Protein AF-A0A9E1W544-F1 (afdb_monomer_lite)

Structure (mmCIF, N/CA/C/O backbone):
data_AF-A0A9E1W544-F1
#
_entry.id   AF-A0A9E1W544-F1
#
loop_
_atom_site.group_PDB
_atom_site.id
_atom_site.type_symbol
_atom_site.label_atom_id
_atom_site.label_alt_id
_atom_site.label_comp_id
_atom_site.label_asym_id
_atom_site.label_entity_id
_atom_site.label_seq_id
_atom_site.pdbx_PDB_ins_code
_atom_site.Cartn_x
_atom_site.Cartn_y
_atom_site.Cartn_z
_atom_site.occupancy
_atom_site.B_iso_or_equiv
_atom_site.auth_seq_id
_atom_site.auth_comp_id
_atom_site.auth_asym_id
_atom_site.auth_atom_id
_atom_site.pdbx_PDB_model_num
ATOM 1 N N . HIS A 1 1 ? -1.564 6.384 18.910 1.00 62.88 1 HIS A N 1
ATOM 2 C CA . HIS A 1 1 ? -1.094 6.379 17.513 1.00 62.88 1 HIS A CA 1
ATOM 3 C C . HIS A 1 1 ? -0.803 4.952 17.108 1.00 62.88 1 HIS A C 1
ATOM 5 O O . HIS A 1 1 ? -0.026 4.297 17.796 1.00 62.88 1 HIS A O 1
ATOM 11 N N . PHE A 1 2 ? -1.446 4.474 16.045 1.00 80.88 2 PHE A N 1
ATOM 12 C CA . PHE A 1 2 ? -1.227 3.133 15.510 1.00 80.88 2 PHE A CA 1
ATOM 13 C C . PHE A 1 2 ? -0.432 3.236 14.212 1.00 80.88 2 PHE A C 1
ATOM 15 O O . PHE A 1 2 ? -0.791 4.001 13.316 1.00 80.88 2 PHE A O 1
ATOM 22 N N . GLY A 1 3 ? 0.674 2.495 14.155 1.00 91.50 3 GLY A N 1
ATOM 23 C CA . GLY A 1 3 ? 1.426 2.285 12.927 1.00 91.50 3 GLY A CA 1
ATOM 24 C C . GLY A 1 3 ? 0.893 1.057 12.198 1.00 91.50 3 GLY A C 1
ATOM 25 O O . GLY A 1 3 ? 0.619 0.045 12.843 1.00 91.50 3 GLY A O 1
ATOM 26 N N . VAL A 1 4 ? 0.772 1.137 10.876 1.00 94.38 4 VAL A N 1
ATOM 27 C CA . VAL A 1 4 ? 0.335 0.023 10.027 1.00 94.38 4 VAL A CA 1
ATOM 28 C C . VAL A 1 4 ? 1.421 -0.280 8.999 1.00 94.38 4 VAL A C 1
ATOM 30 O O . VAL A 1 4 ? 1.918 0.618 8.320 1.00 94.38 4 VAL A O 1
ATOM 33 N N . LEU A 1 5 ? 1.795 -1.554 8.888 1.00 94.88 5 LEU A N 1
ATOM 34 C CA . LEU A 1 5 ? 2.582 -2.045 7.760 1.00 94.88 5 LEU A CA 1
ATOM 35 C C . LEU A 1 5 ? 1.608 -2.414 6.644 1.00 94.88 5 LEU A C 1
ATOM 37 O O . LEU A 1 5 ? 0.740 -3.263 6.843 1.00 94.88 5 LEU A O 1
ATOM 41 N N . VAL A 1 6 ? 1.751 -1.770 5.491 1.00 95.38 6 VAL A N 1
ATOM 42 C CA . VAL A 1 6 ? 0.868 -1.945 4.337 1.00 95.38 6 VAL A CA 1
ATOM 43 C C . VAL A 1 6 ? 1.662 -2.617 3.229 1.00 95.38 6 VAL A C 1
ATOM 45 O O . VAL A 1 6 ? 2.520 -2.005 2.597 1.00 95.38 6 VAL A O 1
ATOM 48 N N . GLY A 1 7 ? 1.397 -3.907 3.033 1.00 96.12 7 GLY A N 1
ATOM 49 C CA . GLY A 1 7 ? 1.954 -4.669 1.923 1.00 96.12 7 GLY A CA 1
ATOM 50 C C . GLY A 1 7 ? 1.145 -4.441 0.651 1.00 96.12 7 GLY A C 1
ATOM 51 O O . GLY A 1 7 ? -0.086 -4.512 0.707 1.00 96.12 7 GLY A O 1
ATOM 52 N N . TYR A 1 8 ? 1.812 -4.216 -0.481 1.00 96.75 8 TYR A N 1
ATOM 53 C CA . TYR A 1 8 ? 1.150 -4.116 -1.783 1.00 96.75 8 TYR A CA 1
ATOM 54 C C . TYR A 1 8 ? 1.802 -4.980 -2.865 1.00 96.75 8 TYR A C 1
ATOM 56 O O . TYR A 1 8 ? 2.947 -5.408 -2.741 1.00 96.75 8 TYR A O 1
ATOM 64 N N . THR A 1 9 ? 1.047 -5.249 -3.927 1.00 95.75 9 THR A N 1
ATOM 65 C CA . THR A 1 9 ? 1.491 -5.990 -5.119 1.00 95.75 9 THR A CA 1
ATOM 66 C C . THR A 1 9 ? 1.345 -5.126 -6.367 1.00 95.75 9 THR A C 1
ATOM 68 O O . THR A 1 9 ? 0.530 -4.198 -6.395 1.00 95.75 9 THR A O 1
ATOM 71 N N . ASN A 1 10 ? 2.133 -5.413 -7.404 1.00 90.50 10 ASN A N 1
ATOM 72 C CA . ASN A 1 10 ? 2.028 -4.716 -8.682 1.00 90.50 10 ASN A CA 1
ATOM 73 C C . ASN A 1 10 ? 0.989 -5.411 -9.579 1.00 90.50 10 ASN A C 1
ATOM 75 O O . ASN A 1 10 ? 1.336 -6.180 -10.473 1.00 90.50 10 ASN A O 1
ATOM 79 N N . GLY A 1 11 ? -0.291 -5.174 -9.283 1.00 86.94 11 GLY A N 1
ATOM 80 C CA . GLY A 1 11 ? -1.425 -5.767 -9.987 1.00 86.94 11 GLY A CA 1
ATOM 81 C C . GLY A 1 11 ? -2.020 -6.970 -9.255 1.00 86.94 11 GLY A C 1
ATOM 82 O O . GLY A 1 11 ? -2.639 -6.819 -8.202 1.00 86.94 11 GLY A O 1
ATOM 83 N N . GLU A 1 12 ? -1.912 -8.160 -9.848 1.00 90.56 12 GLU A N 1
ATOM 84 C CA . GLU A 1 12 ? -2.527 -9.375 -9.305 1.00 90.56 12 GLU A CA 1
ATOM 85 C C . GLU A 1 12 ? -1.856 -9.807 -7.994 1.00 90.56 12 GLU A C 1
ATOM 87 O O . GLU A 1 12 ? -0.634 -9.833 -7.893 1.00 90.56 12 GLU A O 1
ATOM 92 N N . ILE A 1 13 ? -2.659 -10.174 -6.987 1.00 92.81 13 ILE A N 1
ATOM 93 C CA . ILE A 1 13 ? -2.156 -10.666 -5.699 1.00 92.81 13 ILE A CA 1
ATOM 94 C C . ILE A 1 13 ? -1.786 -12.150 -5.859 1.00 92.81 13 ILE A C 1
ATOM 96 O O . ILE A 1 13 ? -2.692 -12.962 -6.057 1.00 92.81 13 ILE A O 1
ATOM 100 N N . PRO A 1 14 ? -0.506 -12.549 -5.709 1.00 93.19 14 PRO A N 1
ATOM 101 C CA . PRO A 1 14 ? -0.101 -13.941 -5.875 1.00 93.19 14 PRO A CA 1
ATOM 102 C C . PRO A 1 14 ? -0.827 -14.906 -4.927 1.00 93.19 14 PRO A C 1
ATOM 104 O O . PRO A 1 14 ? -0.953 -14.628 -3.730 1.00 93.19 14 PRO A O 1
ATOM 107 N N . ASP A 1 15 ? -1.181 -16.099 -5.417 1.00 94.00 15 ASP A N 1
ATOM 108 C CA . ASP A 1 15 ? -1.907 -17.135 -4.658 1.00 94.00 15 ASP A CA 1
ATOM 109 C C . ASP A 1 15 ? -1.293 -17.428 -3.283 1.00 94.00 15 ASP A C 1
ATOM 111 O O . ASP A 1 15 ? -1.996 -17.581 -2.285 1.00 94.00 15 ASP A O 1
ATOM 115 N N . ARG A 1 16 ? 0.043 -17.443 -3.188 1.00 92.81 16 ARG A N 1
ATOM 116 C CA . ARG A 1 16 ? 0.751 -17.673 -1.916 1.00 92.81 16 ARG A CA 1
ATOM 117 C C . ARG A 1 16 ? 0.363 -16.663 -0.826 1.00 92.81 16 ARG A C 1
ATOM 119 O O . ARG A 1 16 ? 0.329 -17.017 0.352 1.00 92.81 16 ARG A O 1
ATOM 126 N N . LEU A 1 17 ? 0.089 -15.416 -1.208 1.00 92.75 17 LEU A N 1
ATOM 127 C CA . LEU A 1 17 ? -0.321 -14.350 -0.300 1.00 92.75 17 LEU A CA 1
ATOM 128 C C . LEU A 1 17 ? -1.805 -14.459 0.050 1.00 92.75 17 LEU A C 1
ATOM 130 O O . LEU A 1 17 ? -2.167 -14.270 1.212 1.00 92.75 17 LEU A O 1
ATOM 134 N N . VAL A 1 18 ? -2.641 -14.843 -0.918 1.00 92.81 18 VAL A N 1
ATOM 135 C CA . VAL A 1 18 ? -4.059 -15.154 -0.695 1.00 92.81 18 VAL A CA 1
ATOM 136 C C . VAL A 1 18 ? -4.204 -16.265 0.343 1.00 92.81 18 VAL A C 1
ATOM 138 O O . VAL A 1 18 ? -4.907 -16.106 1.341 1.00 92.81 18 VAL A O 1
ATOM 141 N N . GLU A 1 19 ? -3.472 -17.363 0.175 1.00 93.38 19 GLU A N 1
ATOM 142 C CA . GLU A 1 19 ? -3.500 -18.492 1.105 1.00 93.38 19 GLU A CA 1
ATOM 143 C C . GLU A 1 19 ? -2.964 -18.117 2.495 1.00 93.38 19 GLU A C 1
ATOM 145 O O . GLU A 1 19 ? -3.470 -18.577 3.521 1.00 93.38 19 GLU A O 1
ATOM 150 N N . PHE A 1 20 ? -1.969 -17.232 2.568 1.00 90.88 20 PHE A N 1
ATOM 151 C CA . PHE A 1 20 ? -1.464 -16.704 3.836 1.00 90.88 20 PHE A CA 1
ATOM 152 C C . PHE A 1 20 ? -2.468 -15.793 4.559 1.00 90.88 20 PHE A C 1
ATOM 154 O O . PHE A 1 20 ? -2.539 -15.825 5.794 1.00 90.88 20 PHE A O 1
ATOM 161 N N . ALA A 1 21 ? -3.237 -14.993 3.818 1.00 91.69 21 ALA A N 1
ATOM 162 C CA . ALA A 1 21 ? -4.288 -14.144 4.369 1.00 91.69 21 ALA A CA 1
ATOM 163 C C . ALA A 1 21 ? -5.464 -14.986 4.889 1.00 91.69 21 ALA A C 1
ATOM 165 O O . ALA A 1 21 ? -5.855 -14.837 6.049 1.00 91.69 21 ALA A O 1
ATOM 166 N N . LYS A 1 22 ? -5.934 -15.959 4.098 1.00 92.25 22 LYS A N 1
ATOM 167 C CA . LYS A 1 22 ? -7.018 -16.879 4.485 1.00 92.25 22 LYS A CA 1
ATOM 168 C C . LYS A 1 22 ? -6.704 -17.689 5.741 1.00 92.25 22 LYS A C 1
ATOM 170 O O . LYS A 1 22 ? -7.585 -17.909 6.564 1.00 92.25 22 LYS A O 1
ATOM 175 N N . LYS A 1 23 ? -5.441 -18.090 5.943 1.00 93.81 23 LYS A N 1
ATOM 176 C CA . LYS A 1 23 ? -5.002 -18.765 7.182 1.00 93.81 23 LYS A CA 1
ATOM 177 C C . LYS A 1 23 ? -5.210 -17.922 8.444 1.00 93.81 23 LYS A C 1
ATOM 179 O O . LYS A 1 23 ? -5.296 -18.489 9.528 1.00 93.81 23 LYS A O 1
ATOM 184 N N . ARG A 1 24 ? -5.239 -16.591 8.325 1.00 90.50 24 ARG A N 1
ATOM 185 C CA . ARG A 1 24 ? -5.480 -15.675 9.452 1.00 90.50 24 ARG A CA 1
ATOM 186 C C . ARG A 1 24 ? -6.954 -15.367 9.637 1.00 90.50 24 ARG A C 1
ATOM 188 O O . ARG A 1 24 ? -7.413 -15.308 10.771 1.00 90.50 24 ARG A O 1
ATOM 195 N N . ASN A 1 25 ? -7.662 -15.124 8.540 1.00 93.31 25 ASN A N 1
ATOM 196 C CA . ASN A 1 25 ? -9.093 -14.873 8.547 1.00 93.31 25 ASN A CA 1
ATOM 197 C C . ASN A 1 25 ? -9.687 -15.320 7.198 1.00 93.31 25 ASN A C 1
ATOM 199 O O . ASN A 1 25 ? -9.487 -14.620 6.205 1.00 93.31 25 ASN A O 1
ATOM 203 N N . PRO A 1 26 ? -10.370 -16.475 7.139 1.00 92.25 26 PRO A N 1
ATOM 204 C CA . PRO A 1 26 ? -10.870 -17.036 5.885 1.00 92.25 26 PRO A CA 1
ATOM 205 C C . PRO A 1 26 ? -12.067 -16.271 5.306 1.00 92.25 26 PRO A C 1
ATOM 207 O O . PRO A 1 26 ? -12.290 -16.348 4.102 1.00 92.25 26 PRO A O 1
ATOM 210 N N . ASP A 1 27 ? -12.804 -15.529 6.138 1.00 93.75 27 ASP A N 1
ATOM 211 C CA . ASP A 1 27 ? -14.030 -14.827 5.739 1.00 93.75 27 ASP A CA 1
ATOM 212 C C . ASP A 1 27 ? -13.766 -13.393 5.252 1.00 93.75 27 ASP A C 1
ATOM 214 O O . ASP A 1 27 ? -14.676 -12.716 4.775 1.00 93.75 27 ASP A O 1
ATOM 218 N N . ARG A 1 28 ? -12.526 -12.903 5.386 1.00 90.12 28 ARG A N 1
ATOM 219 C CA . ARG A 1 28 ? -12.135 -11.548 4.978 1.00 90.12 28 ARG A CA 1
ATOM 220 C C . ARG A 1 28 ? -11.629 -11.537 3.538 1.00 90.12 28 ARG A C 1
ATOM 222 O O . ARG A 1 28 ? -10.841 -12.403 3.157 1.00 90.12 28 ARG A O 1
ATOM 229 N N . ASP A 1 29 ? -12.016 -10.522 2.762 1.00 89.00 29 ASP A N 1
ATOM 230 C CA . ASP A 1 29 ? -11.432 -10.313 1.436 1.00 89.00 29 ASP A CA 1
ATOM 231 C C . ASP A 1 29 ? -9.933 -10.011 1.583 1.00 89.00 29 ASP A C 1
ATOM 233 O O . ASP A 1 29 ? -9.512 -9.170 2.380 1.00 89.00 29 ASP A O 1
ATOM 237 N N . VAL A 1 30 ? -9.100 -10.702 0.803 1.00 89.62 30 VAL A N 1
ATOM 238 C CA . VAL A 1 30 ? -7.650 -10.478 0.783 1.00 89.62 30 VAL A CA 1
ATOM 239 C C . VAL A 1 30 ? -7.305 -9.029 0.432 1.00 89.62 30 VAL A C 1
ATOM 241 O O . VAL A 1 30 ? -6.333 -8.495 0.968 1.00 89.62 30 VAL A O 1
ATOM 244 N N . ARG A 1 31 ? -8.124 -8.373 -0.401 1.00 86.50 31 ARG A N 1
ATOM 245 C CA . ARG A 1 31 ? -7.942 -6.977 -0.829 1.00 86.50 31 ARG A CA 1
ATOM 246 C C . ARG A 1 31 ? -8.134 -5.970 0.306 1.00 86.50 31 ARG A C 1
ATOM 248 O O . ARG A 1 31 ? -7.656 -4.844 0.203 1.00 86.50 31 ARG A O 1
ATOM 255 N N . ASP A 1 32 ? -8.751 -6.385 1.412 1.00 86.06 32 ASP A N 1
ATOM 256 C CA . ASP A 1 32 ? -8.862 -5.563 2.620 1.00 86.06 32 ASP A CA 1
ATOM 257 C C . ASP A 1 32 ? -7.582 -5.574 3.462 1.00 86.06 32 ASP A C 1
ATOM 259 O O . ASP A 1 32 ? -7.492 -4.837 4.445 1.00 86.06 32 ASP A O 1
ATOM 263 N N . VAL A 1 33 ? -6.630 -6.461 3.156 1.00 86.81 33 VAL A N 1
ATOM 264 C CA . VAL A 1 33 ? -5.406 -6.681 3.945 1.00 86.81 33 VAL A CA 1
ATOM 265 C C . VAL A 1 33 ? -4.150 -6.439 3.111 1.00 86.81 33 VAL A C 1
ATOM 267 O O . VAL A 1 33 ? -3.165 -5.913 3.626 1.00 86.81 33 VAL A O 1
ATOM 270 N N . ILE A 1 34 ? -4.185 -6.826 1.836 1.00 93.19 34 ILE A N 1
ATOM 271 C CA . ILE A 1 34 ? -3.102 -6.670 0.867 1.00 93.19 34 ILE A CA 1
ATOM 272 C C . ILE A 1 34 ? -3.574 -5.702 -0.210 1.00 93.19 34 ILE A C 1
ATOM 274 O O . ILE A 1 34 ? -4.557 -5.966 -0.901 1.00 93.19 34 ILE A O 1
ATOM 278 N N . ALA A 1 35 ? -2.860 -4.590 -0.349 1.00 95.50 35 ALA A N 1
ATOM 279 C CA . ALA A 1 35 ? -3.148 -3.604 -1.374 1.00 95.50 35 ALA A CA 1
ATOM 280 C C . ALA A 1 35 ? -2.622 -4.053 -2.751 1.00 95.50 35 ALA A C 1
ATOM 282 O O . ALA A 1 35 ? -1.736 -4.904 -2.879 1.00 95.50 35 ALA A O 1
ATOM 283 N N . THR A 1 36 ? -3.146 -3.434 -3.795 1.00 94.88 36 THR A N 1
ATOM 284 C CA . THR A 1 36 ? -2.522 -3.382 -5.116 1.00 94.88 36 THR A CA 1
ATOM 285 C C . THR A 1 36 ? -1.992 -1.971 -5.339 1.00 94.88 36 THR A C 1
ATOM 287 O O . THR A 1 36 ? -2.384 -1.027 -4.646 1.00 94.88 36 THR A O 1
ATOM 290 N N . ARG A 1 37 ? -1.098 -1.801 -6.312 1.00 93.12 37 ARG A N 1
ATOM 291 C CA . ARG A 1 37 ? -0.574 -0.484 -6.697 1.00 93.12 37 ARG A CA 1
ATOM 292 C C . ARG A 1 37 ? -1.692 0.523 -7.006 1.00 93.12 37 ARG A C 1
ATOM 294 O O . ARG A 1 37 ? -1.572 1.710 -6.710 1.00 93.12 37 ARG A O 1
ATOM 301 N N . GLU A 1 38 ? -2.789 0.057 -7.586 1.00 91.50 38 GLU A N 1
ATOM 302 C CA . GLU A 1 38 ? -3.923 0.880 -8.001 1.00 91.50 38 GLU A CA 1
ATOM 303 C C . GLU A 1 38 ? -4.781 1.335 -6.819 1.00 91.50 38 GLU A C 1
ATOM 305 O O . GLU A 1 38 ? -5.284 2.454 -6.843 1.00 91.50 38 GLU A O 1
ATOM 310 N N . ASN A 1 39 ? -4.939 0.501 -5.786 1.00 93.25 39 ASN A N 1
ATOM 311 C CA . ASN A 1 39 ? -5.834 0.787 -4.660 1.00 93.25 39 ASN A CA 1
ATOM 312 C C . ASN A 1 39 ? -5.111 1.259 -3.386 1.00 93.25 39 ASN A C 1
ATOM 314 O O . ASN A 1 39 ? -5.744 1.393 -2.336 1.00 93.25 39 ASN A O 1
ATOM 318 N N . LEU A 1 40 ? -3.796 1.484 -3.458 1.00 95.19 40 LEU A N 1
ATOM 319 C CA . LEU A 1 40 ? -2.967 1.795 -2.297 1.00 95.19 40 LEU A CA 1
ATOM 320 C C . LEU A 1 40 ? -3.452 3.048 -1.549 1.00 95.19 40 LEU A C 1
ATOM 322 O O . LEU A 1 40 ? -3.586 2.993 -0.330 1.00 95.19 40 LEU A O 1
ATOM 326 N N . ALA A 1 41 ? -3.762 4.136 -2.263 1.00 95.81 41 ALA A N 1
ATOM 327 C CA . ALA A 1 41 ? -4.262 5.377 -1.662 1.00 95.81 41 ALA A CA 1
ATOM 328 C C . ALA A 1 41 ? -5.574 5.152 -0.890 1.00 95.81 41 ALA A C 1
ATOM 330 O O . ALA A 1 41 ? -5.635 5.432 0.305 1.00 95.81 41 ALA A O 1
ATOM 331 N N . GLU A 1 42 ? -6.563 4.519 -1.530 1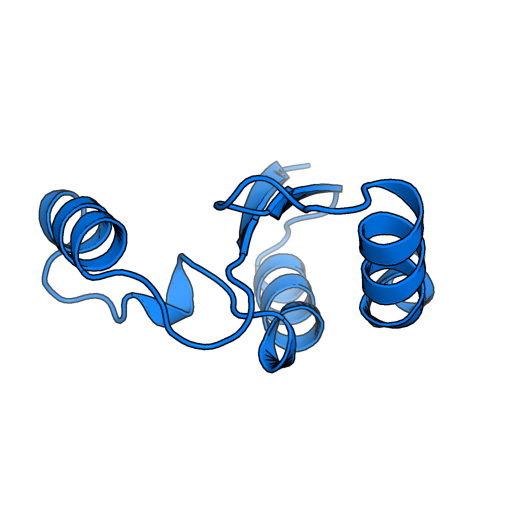.00 94.94 42 GLU A N 1
ATOM 332 C CA . GLU A 1 42 ? -7.851 4.163 -0.914 1.00 94.94 42 GLU A CA 1
ATOM 333 C C . GLU A 1 42 ? -7.653 3.328 0.363 1.00 94.94 42 GLU A C 1
ATOM 335 O O . GLU A 1 42 ? -8.340 3.510 1.368 1.00 94.94 42 GLU A O 1
ATOM 340 N N . ARG A 1 43 ? -6.674 2.412 0.360 1.00 94.12 43 ARG A N 1
ATOM 341 C CA . ARG A 1 43 ? -6.388 1.565 1.525 1.00 94.12 43 ARG A CA 1
ATOM 342 C C . ARG A 1 43 ? -5.782 2.356 2.684 1.00 94.12 43 ARG A C 1
ATOM 344 O O . ARG A 1 43 ? -6.117 2.087 3.836 1.00 94.12 43 ARG A O 1
ATOM 351 N N . LEU A 1 44 ? -4.904 3.319 2.402 1.00 95.50 44 LEU A N 1
ATOM 352 C CA . LEU A 1 44 ? -4.328 4.205 3.418 1.00 95.50 44 LEU A CA 1
ATOM 353 C C . LEU A 1 44 ? -5.385 5.132 4.024 1.00 95.50 44 LEU A C 1
ATOM 355 O O . LEU A 1 44 ? -5.408 5.315 5.244 1.00 95.50 44 LEU A O 1
ATOM 359 N N . GLU A 1 45 ? -6.290 5.660 3.203 1.00 95.50 45 GLU A N 1
ATOM 360 C CA . GLU A 1 45 ? -7.424 6.464 3.663 1.00 95.50 45 GLU A CA 1
ATOM 361 C C . GLU A 1 45 ? -8.334 5.643 4.584 1.00 95.50 45 GLU A C 1
ATOM 363 O O . GLU A 1 45 ? -8.564 6.048 5.722 1.00 95.50 45 GLU A O 1
ATOM 368 N N . ALA A 1 46 ? -8.728 4.431 4.176 1.00 93.94 46 ALA A N 1
ATOM 369 C CA . ALA A 1 46 ? -9.539 3.532 5.000 1.00 93.94 46 ALA A CA 1
ATOM 370 C C . ALA A 1 46 ? -8.875 3.193 6.351 1.00 93.94 46 ALA A C 1
ATOM 372 O O . ALA A 1 46 ? -9.542 3.102 7.384 1.00 93.94 46 ALA A O 1
ATOM 373 N N . TYR A 1 47 ? -7.547 3.033 6.389 1.00 93.88 47 TYR A N 1
ATOM 374 C CA . TYR A 1 47 ? -6.834 2.866 7.658 1.00 93.88 47 TYR A CA 1
ATOM 375 C C . TYR A 1 47 ? -6.833 4.143 8.507 1.00 93.88 47 TYR A C 1
ATOM 377 O O . TYR A 1 47 ? -6.910 4.070 9.737 1.00 93.88 47 TYR A O 1
ATOM 385 N N . THR A 1 48 ? -6.749 5.308 7.871 1.00 94.31 48 THR A N 1
ATOM 386 C CA . THR A 1 48 ? -6.793 6.607 8.551 1.00 94.31 48 THR A CA 1
ATOM 387 C C . THR A 1 48 ? -8.165 6.851 9.183 1.00 94.31 48 THR A C 1
ATOM 389 O O . THR A 1 48 ? -8.233 7.296 10.330 1.00 94.31 48 THR A O 1
ATOM 392 N N . GLU A 1 49 ? -9.251 6.459 8.511 1.00 94.38 49 GLU A N 1
ATOM 393 C CA . GLU A 1 49 ? -10.624 6.532 9.037 1.00 94.38 49 GLU A CA 1
ATOM 394 C C . GLU A 1 49 ? -10.806 5.758 10.353 1.00 94.38 49 GLU A C 1
ATOM 396 O O . GLU A 1 49 ? -11.584 6.167 11.216 1.00 94.38 49 GLU A O 1
ATOM 401 N N . VAL A 1 50 ? -10.051 4.671 10.552 1.00 93.88 50 VAL A N 1
ATOM 402 C CA . VAL A 1 50 ? -10.064 3.876 11.794 1.00 93.88 50 VAL A CA 1
ATOM 403 C C . VAL A 1 50 ? -8.954 4.261 12.784 1.00 93.88 50 VAL A C 1
ATOM 405 O O . VAL A 1 50 ? -8.747 3.578 13.790 1.00 93.88 50 VAL A O 1
ATOM 408 N N . GLY A 1 51 ? -8.250 5.372 12.541 1.00 94.25 51 GLY A N 1
ATOM 409 C CA . GLY A 1 51 ? -7.301 5.982 13.477 1.00 94.25 51 GLY A CA 1
ATOM 410 C C . GLY A 1 51 ? -5.836 5.560 13.316 1.00 94.25 51 GLY A C 1
ATOM 411 O O . GLY A 1 51 ? -5.030 5.810 14.224 1.00 94.25 51 GLY A O 1
ATOM 412 N N . ALA A 1 52 ? -5.461 4.928 12.197 1.00 94.69 52 ALA A N 1
ATOM 413 C CA . ALA A 1 52 ? -4.052 4.799 11.833 1.00 94.69 52 ALA A CA 1
ATOM 414 C C . ALA A 1 52 ? -3.475 6.175 11.481 1.00 94.69 52 ALA A C 1
ATOM 416 O O . ALA A 1 52 ? -4.149 7.020 10.904 1.00 94.69 52 ALA A O 1
ATOM 417 N N . SER A 1 53 ? -2.221 6.413 11.857 1.00 93.75 53 SER A N 1
ATOM 418 C CA . SER A 1 53 ? -1.588 7.728 11.676 1.00 93.75 53 SER A CA 1
ATOM 419 C C . SER A 1 53 ? -0.125 7.641 11.245 1.00 93.75 53 SER A C 1
ATOM 421 O O . SER A 1 53 ? 0.592 8.637 11.271 1.00 93.75 53 SER A O 1
ATOM 423 N N . LYS A 1 54 ? 0.361 6.434 10.939 1.00 94.25 54 LYS A N 1
ATOM 424 C CA . LYS A 1 54 ? 1.715 6.183 10.446 1.00 94.25 54 LYS A CA 1
ATOM 425 C C . LYS A 1 54 ? 1.721 4.913 9.611 1.00 94.25 54 LYS A C 1
ATOM 427 O O . LYS A 1 54 ? 1.236 3.878 10.068 1.00 94.25 54 LYS A O 1
ATOM 432 N N . PHE A 1 55 ? 2.344 4.977 8.443 1.00 95.62 55 PHE A N 1
ATOM 433 C CA . PHE A 1 55 ? 2.381 3.866 7.504 1.00 95.62 55 PHE A CA 1
ATOM 434 C C . PHE A 1 55 ? 3.814 3.487 7.149 1.00 95.62 55 PHE A C 1
ATOM 436 O O . PHE A 1 55 ? 4.692 4.339 7.040 1.00 95.62 55 PHE A O 1
ATOM 443 N N . VAL A 1 56 ? 4.045 2.187 6.993 1.00 96.00 56 VAL A N 1
ATOM 444 C CA . VAL A 1 56 ? 5.235 1.646 6.335 1.00 96.00 56 VAL A CA 1
ATOM 445 C C . VAL A 1 56 ? 4.733 0.855 5.141 1.00 96.00 56 VAL A C 1
ATOM 447 O O . VAL A 1 56 ? 4.107 -0.190 5.312 1.00 96.00 56 VAL A O 1
ATOM 450 N N . ILE A 1 57 ? 4.957 1.394 3.949 1.00 96.12 57 ILE A N 1
ATOM 451 C CA . ILE A 1 57 ? 4.471 0.834 2.690 1.00 96.12 57 ILE A CA 1
ATOM 452 C C . ILE A 1 57 ? 5.573 -0.051 2.111 1.00 96.12 57 ILE A C 1
ATOM 454 O O . ILE A 1 57 ? 6.714 0.393 1.990 1.00 96.12 57 ILE A O 1
ATOM 458 N N . VAL A 1 58 ? 5.252 -1.308 1.800 1.00 95.88 58 VAL A N 1
ATOM 459 C CA . VAL A 1 58 ? 6.244 -2.312 1.388 1.00 95.88 58 VAL A CA 1
ATOM 460 C C . VAL A 1 58 ? 5.737 -3.094 0.173 1.00 95.88 58 VAL A C 1
ATOM 462 O O . VAL A 1 58 ? 4.662 -3.696 0.264 1.00 95.88 58 VAL A O 1
ATOM 465 N N . PRO A 1 59 ? 6.485 -3.142 -0.944 1.00 96.06 59 PRO A N 1
ATOM 466 C CA . PRO A 1 59 ? 6.156 -4.049 -2.034 1.00 96.06 59 PRO A CA 1
ATOM 467 C C . PRO A 1 59 ? 6.377 -5.500 -1.573 1.00 96.06 59 PRO A C 1
ATOM 469 O O . PRO A 1 59 ? 7.385 -5.829 -0.949 1.00 96.06 59 PRO A O 1
ATOM 472 N N . LEU A 1 60 ? 5.415 -6.383 -1.842 1.00 95.38 60 LEU A N 1
ATOM 473 C CA . LEU A 1 60 ? 5.467 -7.803 -1.454 1.00 95.38 60 LEU A CA 1
ATOM 474 C C . LEU A 1 60 ? 6.245 -8.674 -2.4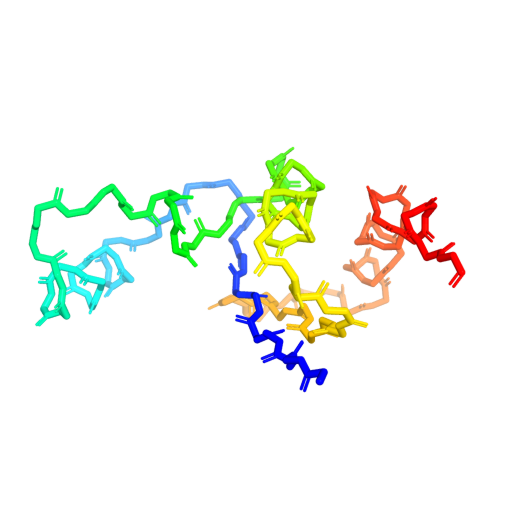55 1.00 95.38 60 LEU A C 1
ATOM 476 O O . LEU A 1 60 ? 6.397 -9.884 -2.254 1.00 95.38 60 LEU A O 1
ATOM 480 N N . GLU A 1 61 ? 6.745 -8.051 -3.516 1.00 92.88 61 GLU A N 1
ATOM 481 C CA . GLU A 1 61 ? 7.648 -8.609 -4.513 1.00 92.88 61 GLU A CA 1
ATOM 482 C C . GLU A 1 61 ? 8.829 -7.654 -4.687 1.00 92.88 61 GLU A C 1
ATOM 484 O O . GLU A 1 61 ? 8.659 -6.442 -4.583 1.00 92.88 61 GLU A O 1
ATOM 489 N N . GLU A 1 62 ? 10.024 -8.198 -4.921 1.00 93.81 62 GLU A N 1
ATOM 490 C CA . GLU A 1 62 ? 11.237 -7.392 -5.084 1.00 93.81 62 GLU A CA 1
ATOM 491 C C . GLU A 1 62 ? 11.132 -6.538 -6.361 1.00 93.81 62 GLU A C 1
ATOM 493 O O . GLU A 1 62 ? 11.010 -7.105 -7.455 1.00 93.81 62 GLU A O 1
ATOM 498 N N . PRO A 1 63 ? 11.195 -5.198 -6.264 1.00 95.06 63 PRO A N 1
ATOM 499 C CA . PRO A 1 63 ? 11.210 -4.335 -7.435 1.00 95.06 63 PRO A CA 1
ATOM 500 C C . PRO A 1 63 ? 12.482 -4.536 -8.263 1.00 95.06 63 PRO A C 1
ATOM 502 O O . PRO A 1 63 ? 13.581 -4.666 -7.727 1.00 95.06 63 PRO A O 1
ATOM 505 N N . ALA A 1 64 ? 12.356 -4.488 -9.590 1.00 96.31 64 ALA A N 1
ATOM 506 C CA . ALA A 1 64 ? 13.518 -4.514 -10.482 1.00 96.31 64 ALA A CA 1
ATOM 507 C C . ALA A 1 64 ? 14.346 -3.213 -10.413 1.00 96.31 64 ALA A C 1
ATOM 509 O O . ALA A 1 64 ? 15.556 -3.237 -10.631 1.00 96.31 64 ALA A O 1
ATOM 510 N N . ASP A 1 65 ? 13.690 -2.089 -10.105 1.00 97.69 65 ASP A N 1
ATOM 511 C CA . ASP A 1 65 ? 14.301 -0.780 -9.875 1.00 97.69 65 ASP A CA 1
ATOM 512 C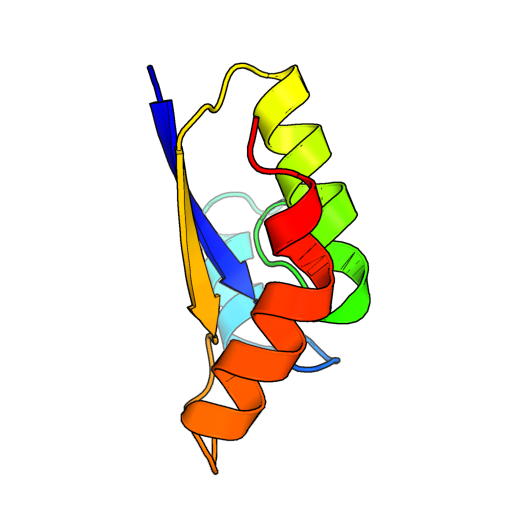 C . ASP A 1 65 ? 13.633 -0.115 -8.664 1.00 97.69 65 ASP A C 1
ATOM 514 O O . ASP A 1 65 ? 12.488 0.336 -8.721 1.00 97.69 65 ASP A O 1
ATOM 518 N N . TRP A 1 66 ? 14.371 -0.048 -7.558 1.00 97.06 66 TRP A N 1
ATOM 519 C CA . TRP A 1 66 ? 13.898 0.553 -6.314 1.00 97.06 66 TRP A CA 1
ATOM 520 C C . TRP A 1 66 ? 13.617 2.047 -6.423 1.00 97.06 66 TRP A C 1
ATOM 522 O O . TRP A 1 66 ? 12.726 2.548 -5.741 1.00 97.06 66 TRP A O 1
ATOM 532 N N . LYS A 1 67 ? 14.369 2.778 -7.248 1.00 98.0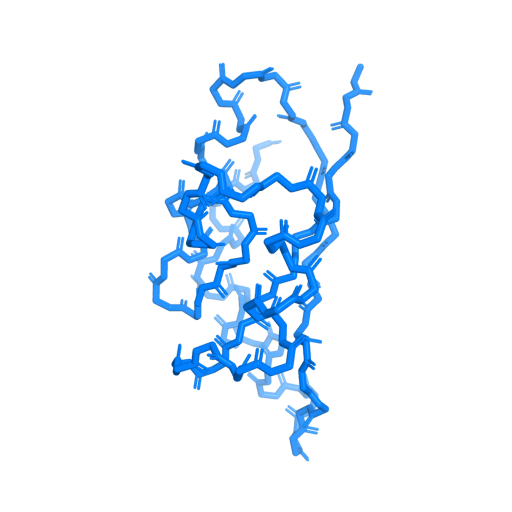0 67 LYS A N 1
ATOM 533 C CA . LYS A 1 67 ? 14.168 4.218 -7.384 1.00 98.00 67 LYS A CA 1
ATOM 534 C C . LYS A 1 67 ? 12.842 4.488 -8.090 1.00 98.00 67 LYS A C 1
ATOM 536 O O . LYS A 1 67 ? 12.040 5.257 -7.570 1.00 98.00 67 LYS A O 1
ATOM 541 N N . ALA A 1 68 ? 12.606 3.813 -9.214 1.00 97.62 68 ALA A N 1
ATOM 542 C CA . ALA A 1 68 ? 11.354 3.932 -9.954 1.00 97.62 68 ALA A CA 1
ATOM 543 C C . ALA A 1 68 ? 10.145 3.509 -9.098 1.00 97.62 68 ALA A C 1
ATOM 545 O O . ALA A 1 68 ? 9.105 4.162 -9.132 1.00 97.62 68 ALA A O 1
ATOM 546 N N . GLU A 1 69 ? 10.295 2.457 -8.283 1.00 96.88 69 GLU A N 1
ATOM 547 C CA . GLU A 1 69 ? 9.235 2.005 -7.376 1.00 96.88 69 GLU A CA 1
ATOM 548 C C . GLU A 1 69 ? 8.877 3.051 -6.315 1.00 96.88 69 GLU A C 1
ATOM 550 O O . GLU A 1 69 ? 7.699 3.302 -6.048 1.00 96.88 69 GLU A O 1
ATOM 555 N N . LEU A 1 70 ? 9.890 3.675 -5.710 1.00 96.25 70 LEU A N 1
ATOM 556 C CA . LEU A 1 70 ? 9.695 4.714 -4.702 1.00 96.25 70 LEU A CA 1
ATOM 557 C C . LEU A 1 70 ? 9.093 5.987 -5.303 1.00 96.25 70 LEU A C 1
ATOM 559 O O . LEU A 1 70 ? 8.228 6.586 -4.668 1.00 96.25 70 LEU A O 1
ATOM 563 N N . GLU A 1 71 ? 9.518 6.384 -6.506 1.00 97.31 71 GLU A N 1
ATOM 564 C CA . GLU A 1 71 ? 8.962 7.540 -7.221 1.00 97.31 71 GLU A CA 1
ATOM 565 C C . GLU A 1 71 ? 7.469 7.333 -7.535 1.00 97.31 71 GLU A C 1
ATOM 567 O O . GLU A 1 71 ? 6.653 8.161 -7.133 1.00 97.31 71 GLU A O 1
ATOM 572 N N . ASP A 1 72 ? 7.082 6.196 -8.127 1.00 96.12 72 ASP A N 1
ATOM 573 C CA . ASP A 1 72 ? 5.666 5.891 -8.405 1.00 96.12 72 ASP A CA 1
ATOM 574 C C . ASP A 1 72 ? 4.836 5.760 -7.116 1.00 96.12 72 ASP A C 1
ATOM 576 O O . ASP A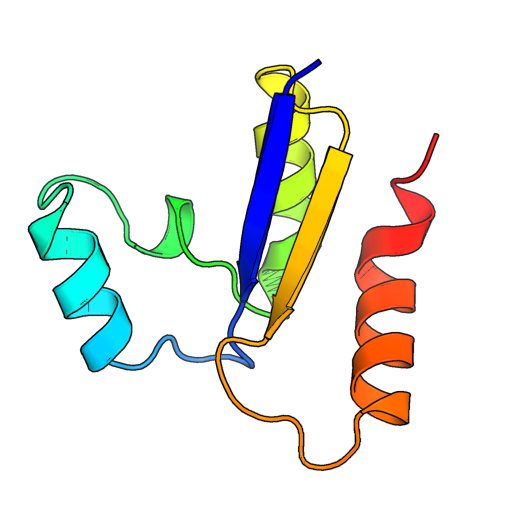 1 72 ? 3.719 6.275 -7.038 1.00 96.12 72 ASP A O 1
ATOM 580 N N . THR A 1 73 ? 5.381 5.131 -6.067 1.00 96.56 73 THR A N 1
ATOM 581 C CA . THR A 1 73 ? 4.687 5.051 -4.771 1.00 96.56 73 THR A CA 1
ATOM 582 C C . THR A 1 73 ? 4.451 6.449 -4.199 1.00 96.56 73 THR A C 1
ATOM 584 O O . THR A 1 73 ? 3.344 6.748 -3.754 1.00 96.56 73 THR A O 1
ATOM 587 N N . ALA A 1 74 ? 5.462 7.324 -4.228 1.00 96.38 74 ALA A N 1
ATOM 588 C CA . ALA A 1 74 ? 5.356 8.687 -3.719 1.00 96.38 74 ALA A CA 1
ATOM 589 C C . ALA A 1 74 ? 4.312 9.507 -4.492 1.00 96.38 74 ALA A C 1
ATOM 591 O O . ALA A 1 74 ? 3.475 10.157 -3.866 1.00 96.38 74 ALA A O 1
ATOM 592 N N . GLU A 1 75 ? 4.290 9.430 -5.825 1.00 96.81 75 GLU A N 1
ATOM 593 C CA . GLU A 1 75 ? 3.272 10.102 -6.648 1.00 96.81 75 GLU 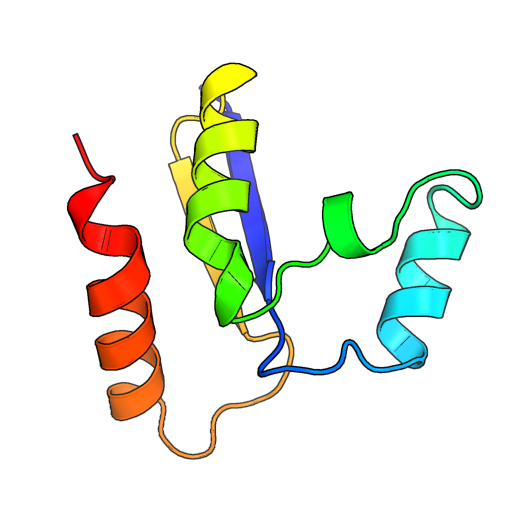A CA 1
ATOM 594 C C . GLU A 1 75 ? 1.843 9.715 -6.231 1.00 96.81 75 GLU A C 1
ATOM 596 O O . GLU A 1 75 ? 0.945 10.560 -6.181 1.00 96.81 75 GLU A O 1
ATOM 601 N N . ARG A 1 76 ? 1.638 8.447 -5.861 1.00 96.00 76 ARG A N 1
ATOM 602 C CA . ARG A 1 76 ? 0.324 7.907 -5.493 1.00 96.00 76 ARG A CA 1
ATOM 603 C C . ARG A 1 76 ? -0.153 8.275 -4.101 1.00 96.00 76 ARG A C 1
ATOM 605 O O . ARG A 1 76 ? -1.361 8.310 -3.902 1.00 96.00 76 ARG A O 1
ATOM 612 N N . VAL A 1 77 ? 0.741 8.457 -3.129 1.00 96.31 77 VAL A N 1
ATOM 613 C CA . VAL A 1 77 ? 0.324 8.502 -1.712 1.00 96.31 77 VAL A CA 1
ATOM 614 C C . VAL A 1 77 ? 0.951 9.615 -0.893 1.00 96.31 77 VAL A C 1
ATOM 616 O O . VAL A 1 77 ? 0.436 9.922 0.176 1.00 96.31 77 VAL A O 1
ATOM 619 N N . LEU A 1 78 ? 2.030 10.248 -1.359 1.00 95.88 78 LEU A N 1
ATOM 620 C CA . LEU A 1 78 ? 2.722 11.265 -0.563 1.00 95.88 78 LEU A CA 1
ATOM 621 C C . LEU A 1 78 ? 1.845 12.502 -0.324 1.00 95.88 78 LEU A C 1
ATOM 623 O O . LEU A 1 78 ? 1.961 13.159 0.702 1.00 95.88 78 LEU A O 1
ATOM 627 N N . HIS A 1 79 ? 0.908 12.783 -1.232 1.00 95.19 79 HIS A N 1
ATOM 628 C CA . HIS A 1 79 ? -0.072 13.859 -1.073 1.00 95.19 79 HIS A CA 1
ATOM 629 C C . HIS A 1 79 ? -1.078 13.625 0.073 1.00 95.19 79 HIS A C 1
ATOM 631 O O . HIS A 1 79 ? -1.829 14.540 0.400 1.00 95.19 79 HIS A O 1
ATOM 637 N N . LEU A 1 80 ? -1.111 12.423 0.665 1.00 94.56 80 LEU A N 1
ATOM 638 C CA . LEU A 1 80 ? -1.917 12.098 1.846 1.00 94.56 80 LEU A CA 1
ATOM 639 C C . LEU A 1 80 ? -1.203 12.446 3.166 1.00 94.56 80 LEU A C 1
ATOM 641 O O . LEU A 1 80 ? -1.829 12.395 4.227 1.00 94.56 80 LEU A O 1
ATOM 645 N N . GLU A 1 81 ? 0.096 12.768 3.133 1.00 89.56 81 GLU A N 1
ATOM 646 C CA . GLU A 1 81 ? 0.825 13.222 4.320 1.00 89.56 81 GLU A CA 1
ATOM 647 C C . GLU A 1 81 ? 0.324 14.615 4.743 1.00 89.56 81 GLU A C 1
ATOM 649 O O . GLU A 1 81 ? 0.324 15.554 3.946 1.00 89.56 81 GLU A O 1
ATOM 654 N N . ASN A 1 82 ? -0.113 14.733 6.002 1.00 74.31 82 ASN A N 1
ATOM 655 C CA . ASN A 1 82 ? -0.616 15.969 6.616 1.00 74.31 82 ASN A CA 1
ATOM 656 C C . ASN A 1 82 ? 0.269 16.409 7.783 1.00 74.31 82 ASN A C 1
ATOM 658 O O . ASN A 1 82 ? 0.682 15.523 8.569 1.00 74.31 82 ASN A O 1
#

Secondary structure (DSSP, 8-state):
-EEEEEEEESSSPPHHHHHHHHTT-TTS-GGGTSEETTTHHHHHHHHHHTTEEEEEEEESS--S-HHHHHHHHHHHHGGG--

pLDDT: mean 93.13, std 4.96, range [62.88, 98.0]

Foldseek 3Di:
DDEDEAEEEAPDDDPVQVVVVCVVPVPDDSCLRYPYLVCVQVNVVVVVVVPHDHYDYHYPDDDPDPVVVVVSSCVRHVVVHD

Sequence (82 aa):
HFGVLVGYTNGEIPDRLVEFAKKRNPDRDVRDVIATRENLAERLEAYTEVGASKFVIVPLEEPADWKAELEDTAERVLHLEN

Radius of gyration: 12.92 Å; chains: 1; bounding box: 28×35×28 Å